Protein AF-A0A537SH10-F1 (afdb_monomer_lite)

Secondary structure (DSSP, 8-state):
-----GGGGHHHHHHSTT-----TTTSPPPPHHHHHHHHHHHHHHHHHGGGHHHHIIIIIHHHHHHHHHHHHT-S-GGG----SSHHHHHHHHHHTSPTT--------S--

Sequence (111 aa):
MTLDLRGHFSEFRAAQPGRIHLAAHSHHFWPDAACAAHRRALSDAARLADNKWETVFGDLIPRVQRGIAARLALPDPTTIAFAPNTHDFVRRLLSALPAGMRPRILTSDSE

Radius of gyration: 19.16 Å; chains: 1; bounding box: 45×37×48 Å

Foldseek 3Di:
DDDDCVVQLCVVCVVPVPDDDDPCPPDDGDGPVVVVVVVVVVVLCVVCVVPSVCCVVVPVQQVVLVVVCVVVVPPDSVPDDDDPDPVVVVVVVVVPDDPPDDDDDDDDPDD

Structure (mmCIF, N/CA/C/O backbone):
data_AF-A0A537SH10-F1
#
_entry.id   AF-A0A537SH10-F1
#
loop_
_atom_site.group_PDB
_atom_site.id
_atom_site.type_symbol
_atom_site.label_atom_id
_atom_site.label_alt_id
_atom_site.label_comp_id
_atom_site.label_asym_id
_atom_site.label_entity_id
_atom_site.label_seq_id
_atom_site.pdbx_PDB_ins_code
_atom_site.Cartn_x
_atom_site.Cartn_y
_atom_site.Cartn_z
_atom_site.occupancy
_atom_site.B_iso_or_equiv
_atom_site.auth_seq_id
_atom_site.auth_comp_id
_atom_site.auth_asym_id
_atom_site.auth_atom_id
_atom_site.pdbx_PDB_model_num
ATOM 1 N N . MET A 1 1 ? 6.604 22.494 -17.144 1.00 72.00 1 MET A N 1
ATOM 2 C CA . MET A 1 1 ? 7.269 21.196 -17.390 1.00 72.00 1 MET A CA 1
ATOM 3 C C . MET A 1 1 ? 6.198 20.125 -17.424 1.00 72.00 1 MET A C 1
ATOM 5 O O . MET A 1 1 ? 5.408 20.067 -16.491 1.00 72.00 1 MET A O 1
ATOM 9 N N . THR A 1 2 ? 6.133 19.327 -18.486 1.00 85.94 2 THR A N 1
ATOM 10 C CA . THR A 1 2 ? 5.216 18.181 -18.543 1.00 85.94 2 THR A CA 1
ATOM 11 C C . THR A 1 2 ? 5.803 17.047 -17.713 1.00 85.94 2 THR A C 1
ATOM 13 O O . THR A 1 2 ? 6.985 16.736 -17.843 1.00 85.94 2 THR A O 1
ATOM 16 N N . LEU A 1 3 ? 4.992 16.451 -16.845 1.00 89.94 3 LEU A N 1
ATOM 17 C CA . LEU A 1 3 ? 5.374 15.285 -16.060 1.00 89.94 3 LEU A CA 1
ATOM 18 C C . LEU A 1 3 ? 5.504 14.066 -16.993 1.00 89.94 3 LEU A C 1
ATOM 20 O O . LEU A 1 3 ? 4.494 13.555 -17.472 1.00 89.94 3 LEU A O 1
ATOM 24 N N . ASP A 1 4 ? 6.729 13.609 -17.265 1.00 92.25 4 ASP A N 1
ATOM 25 C CA . ASP A 1 4 ? 6.984 12.375 -18.023 1.00 92.25 4 ASP A CA 1
ATOM 26 C C . ASP A 1 4 ? 7.331 11.228 -17.070 1.00 92.25 4 ASP A C 1
ATOM 28 O O . ASP A 1 4 ? 8.430 11.170 -16.523 1.00 92.25 4 ASP A O 1
ATOM 32 N N . LEU A 1 5 ? 6.385 10.306 -16.875 1.00 91.81 5 LEU A N 1
ATOM 33 C CA . LEU A 1 5 ? 6.569 9.136 -16.011 1.00 91.81 5 LEU A CA 1
ATOM 34 C C . LEU A 1 5 ? 6.869 7.847 -16.776 1.00 91.81 5 LEU A C 1
ATOM 36 O O . LEU A 1 5 ? 7.052 6.805 -16.155 1.00 91.81 5 LEU A O 1
ATOM 40 N N . ARG A 1 6 ? 6.933 7.873 -18.114 1.00 90.88 6 ARG A N 1
ATOM 41 C CA . ARG A 1 6 ? 7.017 6.646 -18.933 1.00 90.88 6 ARG A CA 1
ATOM 42 C C . ARG A 1 6 ? 8.256 5.805 -18.628 1.00 90.88 6 ARG A C 1
ATOM 44 O O . ARG A 1 6 ? 8.224 4.589 -18.821 1.00 90.88 6 ARG A O 1
ATOM 51 N N . GLY A 1 7 ? 9.339 6.453 -18.196 1.00 93.81 7 GLY A N 1
ATOM 52 C CA . GLY A 1 7 ? 10.583 5.800 -17.789 1.00 93.81 7 GLY A CA 1
ATOM 53 C C . GLY A 1 7 ? 10.474 5.007 -16.485 1.00 93.81 7 GLY A C 1
ATOM 54 O O . GLY A 1 7 ? 11.273 4.109 -16.281 1.00 93.81 7 GLY A O 1
ATOM 55 N N . HIS A 1 8 ? 9.472 5.282 -15.642 1.00 95.94 8 HIS A N 1
ATOM 56 C CA . HIS A 1 8 ? 9.262 4.587 -14.367 1.00 95.94 8 HIS A CA 1
ATOM 57 C C . HIS A 1 8 ? 8.440 3.299 -14.484 1.00 95.94 8 HIS A C 1
ATOM 59 O O . HIS A 1 8 ? 8.168 2.674 -13.466 1.00 95.94 8 HIS A O 1
ATOM 65 N N . PHE A 1 9 ? 8.009 2.922 -15.688 1.00 95.00 9 PHE A N 1
ATOM 66 C CA . PHE A 1 9 ? 7.241 1.701 -15.965 1.00 95.00 9 PHE A CA 1
ATOM 67 C C . PHE A 1 9 ? 7.965 0.844 -17.012 1.00 95.00 9 PHE A C 1
ATOM 69 O O . PHE A 1 9 ? 7.336 0.252 -17.896 1.00 95.00 9 PHE A O 1
ATOM 76 N N . SER A 1 10 ? 9.299 0.867 -16.999 1.00 95.81 10 SER A N 1
ATOM 77 C CA . SER A 1 10 ? 10.122 0.257 -18.040 1.00 95.81 10 SER A CA 1
ATOM 78 C C . SER A 1 10 ? 9.944 -1.260 -18.110 1.00 95.81 10 SER A C 1
ATOM 80 O O . SER A 1 10 ? 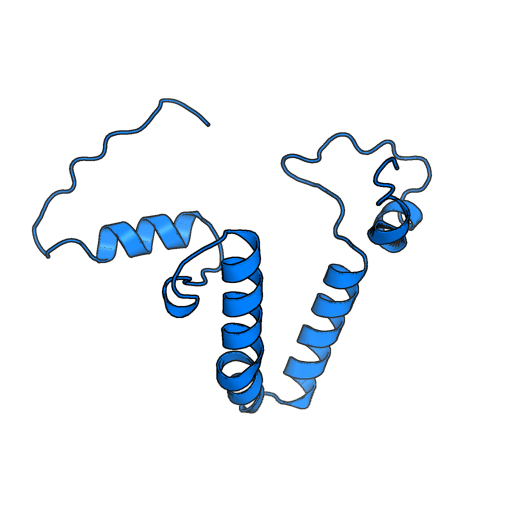9.836 -1.787 -19.215 1.00 95.81 10 SER A O 1
ATOM 82 N N . GLU A 1 11 ? 9.806 -1.950 -16.976 1.00 96.00 11 GLU A N 1
ATOM 83 C CA . GLU A 1 11 ? 9.674 -3.409 -16.927 1.00 96.00 11 GLU A CA 1
ATOM 84 C C . GLU A 1 11 ? 8.410 -3.893 -17.656 1.00 96.00 11 GLU A C 1
ATOM 86 O O . GLU A 1 11 ? 8.473 -4.733 -18.556 1.00 96.00 11 GLU A O 1
ATOM 91 N N . PHE A 1 12 ? 7.257 -3.301 -17.338 1.00 94.88 12 PHE A N 1
ATOM 92 C CA . PHE A 1 12 ? 5.984 -3.661 -17.967 1.00 94.88 12 PHE A CA 1
ATOM 93 C C . PHE A 1 12 ? 5.928 -3.250 -19.443 1.00 94.88 12 PHE A C 1
ATOM 95 O O . PHE A 1 12 ? 5.393 -3.985 -20.275 1.00 94.88 12 PHE A O 1
ATOM 102 N N . ARG A 1 13 ? 6.506 -2.094 -19.795 1.00 93.56 13 ARG A N 1
ATOM 103 C CA . ARG A 1 13 ? 6.580 -1.645 -21.193 1.00 93.56 13 ARG A CA 1
ATOM 104 C C . ARG A 1 13 ? 7.491 -2.538 -22.031 1.00 93.56 13 ARG A C 1
ATOM 106 O O . ARG A 1 13 ? 7.155 -2.826 -23.175 1.00 93.56 13 ARG A O 1
ATOM 113 N N . ALA A 1 14 ? 8.613 -2.987 -21.474 1.00 95.94 14 ALA A N 1
ATOM 114 C CA . ALA A 1 14 ? 9.539 -3.893 -22.145 1.00 95.94 14 ALA A CA 1
ATOM 115 C C . ALA A 1 14 ? 8.949 -5.297 -22.326 1.00 95.94 14 ALA A C 1
ATOM 117 O O . ALA A 1 14 ? 9.254 -5.955 -23.317 1.00 95.94 14 ALA A O 1
ATOM 118 N N . ALA A 1 15 ? 8.071 -5.739 -21.419 1.00 95.75 15 ALA A N 1
ATOM 119 C CA . ALA A 1 15 ? 7.406 -7.033 -21.537 1.00 95.75 15 ALA A CA 1
ATOM 120 C C . ALA A 1 15 ? 6.500 -7.125 -22.778 1.00 95.75 15 ALA A C 1
ATOM 122 O O . ALA A 1 15 ? 6.340 -8.211 -23.332 1.00 95.75 15 ALA A O 1
ATOM 123 N N . GLN A 1 16 ? 5.904 -6.007 -23.221 1.00 91.25 16 GLN A N 1
ATOM 124 C CA . GLN A 1 16 ? 5.054 -5.949 -24.418 1.00 91.25 16 GLN A CA 1
ATOM 125 C C . GLN A 1 16 ? 5.221 -4.614 -25.174 1.00 91.25 16 GLN A C 1
ATOM 127 O O . GLN A 1 16 ? 4.326 -3.766 -25.133 1.00 91.25 16 GLN A O 1
ATOM 132 N N . PRO A 1 17 ? 6.333 -4.415 -25.907 1.00 90.88 17 PRO A N 1
ATOM 133 C CA . PRO A 1 17 ? 6.725 -3.105 -26.441 1.00 90.88 17 PRO A CA 1
ATOM 134 C C . PRO A 1 17 ? 5.764 -2.541 -27.497 1.00 90.88 17 PRO A C 1
ATOM 136 O O . PRO A 1 17 ? 5.677 -1.326 -27.658 1.00 90.88 17 PRO A O 1
ATOM 139 N N . GLY A 1 18 ? 5.023 -3.404 -28.200 1.00 92.06 18 GLY A N 1
ATOM 140 C CA . GLY A 1 18 ? 4.006 -3.001 -29.178 1.00 92.06 18 GLY A CA 1
ATOM 141 C C . GLY A 1 18 ? 2.613 -2.756 -28.588 1.00 92.06 18 GLY A C 1
ATOM 142 O O . GLY A 1 18 ? 1.718 -2.328 -29.314 1.00 92.06 18 GLY A O 1
ATOM 143 N N . ARG A 1 19 ? 2.387 -3.042 -27.296 1.00 90.31 19 ARG A N 1
ATOM 144 C CA . ARG A 1 19 ? 1.062 -2.886 -26.684 1.00 90.31 19 ARG A CA 1
ATOM 145 C C . ARG A 1 19 ? 0.835 -1.436 -26.269 1.00 90.31 19 ARG A C 1
ATOM 147 O O . ARG A 1 19 ? 1.492 -0.922 -25.368 1.00 90.31 19 ARG A O 1
ATOM 154 N N . ILE A 1 20 ? -0.196 -0.821 -26.840 1.00 89.31 20 ILE A N 1
ATOM 155 C CA . ILE A 1 20 ? -0.785 0.402 -26.294 1.00 89.31 20 ILE A CA 1
ATOM 156 C C . ILE A 1 20 ? -1.715 -0.009 -25.148 1.00 89.31 20 ILE A C 1
ATOM 158 O O . ILE A 1 20 ? -2.713 -0.697 -25.358 1.00 89.31 20 ILE A O 1
ATOM 162 N N . HIS A 1 21 ? -1.360 0.356 -23.918 1.00 88.50 21 HIS A N 1
ATOM 163 C CA . HIS A 1 21 ? -2.099 -0.040 -22.723 1.00 88.50 21 HIS A CA 1
ATOM 164 C C . HIS A 1 21 ? -3.040 1.081 -22.257 1.00 88.50 21 HIS A C 1
ATOM 166 O O . HIS A 1 21 ? -2.588 2.101 -21.743 1.00 88.50 21 HIS A O 1
ATOM 172 N N . LEU A 1 22 ? -4.351 0.870 -22.422 1.00 89.56 22 LEU A N 1
ATOM 173 C CA . LEU A 1 22 ? -5.416 1.830 -22.095 1.00 89.56 22 LEU A CA 1
ATOM 174 C C . LEU A 1 22 ? -6.363 1.300 -20.997 1.00 89.56 22 LEU A C 1
ATOM 176 O O . LEU A 1 22 ? -7.571 1.488 -21.072 1.00 89.56 22 LEU A O 1
ATOM 180 N N . ALA A 1 23 ? -5.827 0.611 -19.982 1.00 88.69 23 ALA A N 1
ATOM 181 C CA . ALA A 1 23 ? -6.610 0.011 -18.891 1.00 88.69 23 ALA A CA 1
ATOM 182 C C . ALA A 1 23 ? -6.145 0.481 -17.500 1.00 88.69 23 ALA A C 1
ATOM 184 O O . ALA A 1 23 ? -6.031 -0.305 -16.560 1.00 88.69 23 ALA A O 1
ATOM 185 N N . ALA A 1 2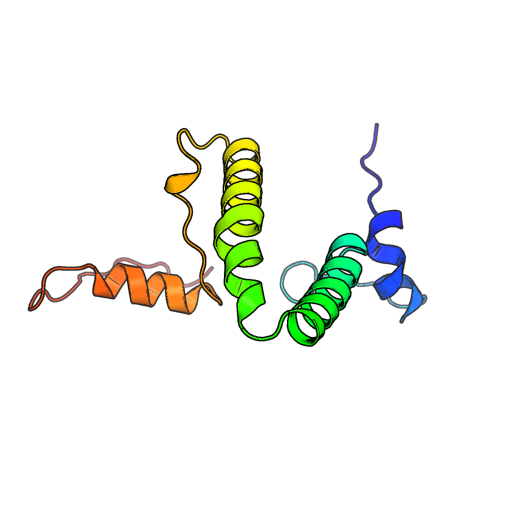4 ? -5.870 1.784 -17.365 1.00 84.62 24 ALA A N 1
ATOM 186 C CA . ALA A 1 24 ? -5.307 2.364 -16.144 1.00 84.62 24 ALA A CA 1
ATOM 187 C C . ALA A 1 24 ? -6.208 2.246 -14.898 1.00 84.62 24 ALA A C 1
ATOM 189 O O . ALA A 1 24 ? -5.704 2.321 -13.785 1.00 84.62 24 ALA A O 1
ATOM 190 N N . HIS A 1 25 ? -7.516 2.043 -15.077 1.00 86.00 25 HIS A N 1
ATOM 191 C CA . HIS A 1 25 ? -8.475 1.949 -13.974 1.00 86.00 25 HIS A CA 1
ATOM 192 C C . HIS A 1 25 ? -8.441 0.595 -13.238 1.00 86.00 25 HIS A C 1
ATOM 194 O O . HIS A 1 25 ? -8.858 0.522 -12.091 1.00 86.00 25 HIS A O 1
ATOM 200 N N . SER A 1 26 ? -7.962 -0.477 -13.878 1.00 85.06 26 SER A N 1
ATOM 201 C CA . SER A 1 26 ? -8.071 -1.850 -13.349 1.00 85.06 26 SER A CA 1
ATOM 202 C C . SER A 1 26 ? -6.775 -2.647 -13.444 1.00 85.06 26 SER A C 1
ATOM 204 O O . SER A 1 26 ? -6.411 -3.370 -12.518 1.00 85.06 26 SER A O 1
ATOM 206 N N . HIS A 1 27 ? -6.057 -2.512 -14.558 1.00 87.25 27 HIS A N 1
ATOM 207 C CA . HIS A 1 27 ? -4.910 -3.356 -14.892 1.00 87.25 27 HIS A CA 1
ATOM 208 C C . HIS A 1 27 ? -3.680 -2.535 -15.260 1.00 87.25 27 HIS A C 1
ATOM 210 O O . HIS A 1 27 ? -2.903 -2.936 -16.128 1.00 87.25 27 HIS A O 1
ATOM 216 N N . HIS A 1 28 ? -3.514 -1.382 -14.610 1.00 91.62 28 HIS A N 1
ATOM 217 C CA . HIS A 1 28 ? -2.392 -0.503 -14.887 1.00 91.62 28 HIS A CA 1
ATOM 218 C C . HIS A 1 28 ? -1.047 -1.200 -14.668 1.00 91.62 28 HIS A C 1
ATOM 220 O O . HIS A 1 28 ? -0.901 -2.103 -13.839 1.00 91.62 28 HIS A O 1
ATOM 226 N N . PHE A 1 29 ? -0.045 -0.745 -15.412 1.00 93.50 29 PHE A N 1
ATOM 227 C CA . PHE A 1 29 ? 1.323 -1.195 -15.226 1.00 93.50 29 PHE A CA 1
ATOM 228 C C . PHE A 1 29 ? 1.816 -0.854 -13.825 1.00 93.50 29 PHE A C 1
ATOM 230 O O . PHE A 1 29 ? 1.510 0.206 -13.278 1.00 93.50 29 PHE A O 1
ATOM 237 N N . TRP A 1 30 ? 2.611 -1.753 -13.260 1.00 94.62 30 TRP A N 1
ATOM 238 C CA . TRP A 1 30 ? 3.285 -1.480 -12.004 1.00 94.62 30 TRP A CA 1
ATOM 239 C C . TRP A 1 30 ? 4.535 -0.648 -12.289 1.00 94.62 30 TRP A C 1
ATOM 241 O O . TRP A 1 30 ? 5.252 -0.948 -13.249 1.00 94.62 30 TRP A O 1
ATOM 251 N N . PRO A 1 31 ? 4.816 0.396 -11.494 1.00 96.12 31 PRO A N 1
ATOM 252 C CA . PRO A 1 31 ? 6.060 1.130 -11.639 1.00 96.12 31 PRO A CA 1
ATOM 253 C C . PRO A 1 31 ? 7.241 0.245 -11.225 1.00 96.12 31 PRO A C 1
ATOM 255 O O . PRO A 1 31 ? 7.123 -0.588 -10.324 1.00 96.12 31 PRO A O 1
ATOM 258 N N . ASP A 1 32 ? 8.406 0.485 -11.816 1.00 98.00 32 ASP A N 1
ATOM 259 C CA . ASP A 1 32 ? 9.634 -0.288 -11.602 1.00 98.00 32 ASP A CA 1
ATOM 260 C C . ASP A 1 32 ? 10.014 -0.356 -10.113 1.00 98.00 32 ASP A C 1
ATOM 262 O O . ASP A 1 32 ? 10.474 -1.386 -9.617 1.00 98.00 32 ASP A O 1
ATOM 266 N N . ALA A 1 33 ? 9.740 0.717 -9.362 1.00 97.56 33 ALA A N 1
ATOM 267 C CA . ALA A 1 33 ? 9.932 0.763 -7.915 1.00 97.56 33 ALA A CA 1
ATOM 268 C C . ALA A 1 33 ? 9.078 -0.277 -7.164 1.00 97.56 33 ALA A C 1
ATOM 270 O O . ALA A 1 33 ? 9.552 -0.883 -6.203 1.00 97.56 33 ALA A O 1
ATOM 271 N N . ALA A 1 34 ? 7.839 -0.516 -7.602 1.00 96.81 34 ALA A N 1
ATOM 272 C CA . ALA A 1 34 ? 6.962 -1.514 -6.998 1.00 96.81 34 ALA A CA 1
ATOM 273 C C . ALA A 1 34 ? 7.395 -2.939 -7.376 1.00 96.81 34 ALA A C 1
ATOM 275 O O . ALA A 1 34 ? 7.432 -3.812 -6.508 1.00 96.81 34 ALA A O 1
ATOM 276 N N . CYS A 1 35 ? 7.820 -3.164 -8.623 1.00 98.00 35 CYS A N 1
ATOM 277 C CA . CYS A 1 35 ? 8.401 -4.443 -9.047 1.00 98.00 35 CYS A CA 1
ATOM 278 C C . CYS A 1 35 ? 9.643 -4.797 -8.212 1.00 98.00 35 CYS A C 1
ATOM 280 O O . CYS A 1 35 ? 9.759 -5.905 -7.680 1.00 98.00 35 CYS A O 1
ATOM 282 N N . ALA A 1 36 ? 10.556 -3.837 -8.032 1.00 98.31 36 ALA A N 1
ATOM 283 C CA . ALA A 1 36 ? 11.734 -3.998 -7.182 1.00 98.31 36 ALA A CA 1
ATOM 284 C C . ALA A 1 36 ? 11.357 -4.270 -5.715 1.00 98.31 36 ALA A C 1
ATOM 286 O O . ALA A 1 36 ? 11.933 -5.160 -5.084 1.00 98.31 36 ALA A O 1
ATOM 287 N N . ALA A 1 37 ? 10.363 -3.554 -5.181 1.00 96.94 37 ALA A N 1
ATOM 288 C CA . ALA A 1 37 ? 9.879 -3.759 -3.820 1.00 96.94 37 ALA A CA 1
ATOM 289 C C . ALA A 1 37 ? 9.271 -5.156 -3.615 1.00 96.94 37 ALA A C 1
ATOM 291 O O . ALA A 1 37 ? 9.549 -5.777 -2.592 1.00 96.94 37 ALA A O 1
ATOM 292 N N . HIS A 1 38 ? 8.517 -5.688 -4.583 1.00 97.25 38 HIS A N 1
ATOM 293 C CA . HIS A 1 38 ? 7.973 -7.050 -4.516 1.00 97.25 38 HIS A CA 1
ATOM 294 C C . HIS A 1 38 ? 9.065 -8.115 -4.439 1.00 97.25 38 HIS A C 1
ATOM 296 O O . HIS A 1 38 ? 9.011 -8.995 -3.578 1.00 97.25 38 HIS A O 1
ATOM 302 N N . ARG A 1 39 ? 10.089 -8.009 -5.295 1.00 98.19 39 ARG A N 1
ATOM 303 C CA . ARG A 1 39 ? 11.252 -8.910 -5.246 1.00 98.19 39 ARG A CA 1
ATOM 304 C C . ARG A 1 39 ? 11.967 -8.811 -3.900 1.00 98.19 39 ARG A C 1
ATOM 306 O O . ARG A 1 39 ? 12.269 -9.832 -3.292 1.00 98.19 39 ARG A O 1
ATOM 313 N N . ARG A 1 40 ? 12.185 -7.588 -3.403 1.00 97.44 40 ARG A N 1
ATOM 314 C CA . ARG A 1 40 ? 12.817 -7.348 -2.098 1.00 97.44 40 ARG A CA 1
ATOM 315 C C . ARG A 1 40 ? 11.994 -7.925 -0.948 1.00 97.44 40 ARG A C 1
ATOM 317 O O . ARG A 1 40 ? 12.578 -8.515 -0.050 1.00 97.44 40 ARG A O 1
ATOM 324 N N . ALA A 1 41 ? 10.670 -7.793 -0.982 1.00 96.44 41 ALA A N 1
ATOM 325 C CA . ALA A 1 41 ? 9.785 -8.340 0.041 1.00 96.44 41 ALA A CA 1
ATOM 326 C C . ALA A 1 41 ? 9.890 -9.869 0.122 1.00 96.44 41 ALA A C 1
ATOM 328 O O . ALA A 1 41 ? 9.976 -10.414 1.221 1.00 96.44 41 ALA A O 1
ATOM 329 N N . LEU A 1 42 ? 9.953 -10.554 -1.026 1.00 97.88 42 LEU A N 1
ATOM 330 C CA . LEU A 1 42 ? 10.176 -11.999 -1.068 1.00 97.88 42 LEU A CA 1
ATOM 331 C C . LEU A 1 42 ? 11.551 -12.376 -0.499 1.00 97.88 42 LEU A C 1
ATOM 333 O O . LEU A 1 42 ? 11.637 -13.255 0.357 1.00 97.88 42 LEU A O 1
ATOM 337 N N . SER A 1 43 ? 12.613 -11.687 -0.926 1.00 98.06 43 SER A N 1
ATOM 338 C CA . SER A 1 43 ? 13.969 -11.929 -0.419 1.00 98.06 43 SER A CA 1
ATOM 339 C C . SER A 1 43 ? 14.085 -11.683 1.088 1.00 98.06 43 SER A C 1
ATOM 341 O O . SER A 1 43 ? 14.696 -12.481 1.795 1.00 98.06 43 SER A O 1
ATOM 343 N N . ASP A 1 44 ? 13.482 -10.607 1.602 1.00 96.94 44 ASP A N 1
ATOM 344 C CA . ASP A 1 44 ? 13.456 -10.305 3.035 1.00 96.94 44 ASP A CA 1
ATOM 345 C C . ASP A 1 44 ? 12.662 -11.362 3.808 1.00 96.94 44 ASP A C 1
ATOM 347 O O . ASP A 1 44 ? 13.115 -11.807 4.861 1.00 96.94 44 ASP A O 1
ATOM 351 N N . ALA A 1 45 ? 11.526 -11.822 3.276 1.00 97.31 45 ALA A N 1
ATOM 352 C CA . ALA A 1 45 ? 10.743 -12.879 3.905 1.00 97.31 45 ALA A CA 1
ATOM 353 C C . ALA A 1 45 ? 11.512 -14.206 3.984 1.00 97.31 45 ALA A C 1
ATOM 355 O O . ALA A 1 45 ? 11.466 -14.864 5.022 1.00 97.31 45 ALA A O 1
ATOM 356 N N . ALA A 1 46 ? 12.242 -14.572 2.928 1.00 98.06 46 ALA A N 1
ATOM 357 C CA . ALA A 1 46 ? 13.081 -15.769 2.912 1.00 98.06 46 ALA A CA 1
ATOM 358 C C . ALA A 1 46 ? 14.272 -15.657 3.877 1.00 98.06 46 ALA A C 1
ATOM 360 O O . ALA A 1 46 ? 14.591 -16.611 4.580 1.00 98.06 46 ALA A O 1
ATOM 361 N N . ARG A 1 47 ? 14.916 -14.484 3.938 1.00 98.12 47 ARG A N 1
ATOM 362 C CA . ARG A 1 47 ? 16.095 -14.238 4.782 1.00 98.12 47 ARG A CA 1
ATOM 363 C C . ARG A 1 47 ? 15.761 -14.143 6.270 1.00 98.12 47 ARG A C 1
ATOM 365 O O . ARG A 1 47 ? 16.544 -14.600 7.094 1.00 98.12 47 ARG A O 1
ATOM 372 N N . LEU A 1 48 ? 14.659 -13.480 6.613 1.00 97.69 48 LEU A N 1
ATOM 373 C CA . LEU A 1 48 ? 14.306 -13.160 7.999 1.00 97.69 48 LEU A CA 1
ATOM 374 C C . LEU A 1 48 ? 13.310 -14.146 8.615 1.00 97.69 48 LEU A C 1
ATOM 376 O O . LEU A 1 48 ? 13.181 -14.161 9.835 1.00 97.69 48 LEU A O 1
ATOM 380 N N . ALA A 1 49 ? 12.604 -14.938 7.801 1.00 97.44 49 ALA A N 1
ATOM 381 C CA . ALA A 1 49 ? 11.546 -15.842 8.247 1.00 97.44 49 ALA A CA 1
ATOM 382 C C . ALA A 1 49 ? 10.563 -15.133 9.200 1.00 97.44 49 ALA A C 1
ATOM 384 O O . ALA A 1 49 ? 9.858 -14.220 8.765 1.00 97.44 49 ALA A O 1
ATOM 385 N N . ASP A 1 50 ? 10.505 -15.518 10.474 1.00 96.88 50 ASP A N 1
ATOM 386 C CA . ASP A 1 50 ? 9.597 -14.927 11.465 1.00 96.88 50 ASP A CA 1
ATOM 387 C C . ASP A 1 50 ? 10.064 -13.556 11.971 1.00 96.88 50 ASP A C 1
ATOM 389 O O . ASP A 1 50 ? 9.236 -12.686 12.242 1.00 96.88 50 ASP A O 1
ATOM 393 N N . ASN A 1 51 ? 11.371 -13.287 11.957 1.00 97.56 51 ASN A N 1
ATOM 394 C CA . ASN A 1 51 ? 11.939 -12.008 12.398 1.00 97.56 51 ASN A CA 1
ATOM 395 C C . ASN A 1 51 ? 11.602 -10.849 11.442 1.00 97.56 51 ASN A C 1
ATOM 397 O O . ASN A 1 51 ? 11.829 -9.684 11.759 1.00 97.56 51 ASN A O 1
ATOM 401 N N . LYS A 1 52 ? 11.018 -11.132 10.265 1.00 97.56 52 LYS A N 1
ATOM 402 C CA . LYS A 1 52 ? 10.594 -10.095 9.306 1.00 97.56 52 LYS A CA 1
ATOM 403 C C . LYS A 1 52 ? 9.590 -9.115 9.909 1.00 97.56 52 LYS A C 1
ATOM 405 O O . LYS A 1 52 ? 9.520 -7.967 9.473 1.00 97.56 52 LYS A O 1
ATOM 410 N N . TRP A 1 53 ? 8.803 -9.564 10.887 1.00 97.06 53 TRP A N 1
ATOM 411 C CA . TRP A 1 53 ? 7.741 -8.764 11.482 1.00 97.06 53 TRP A CA 1
ATOM 412 C C . TRP A 1 53 ? 8.274 -7.576 12.280 1.00 97.06 53 TRP A C 1
ATOM 414 O O . TRP A 1 53 ? 7.641 -6.524 12.255 1.00 97.06 53 TRP A O 1
ATOM 424 N N . GLU A 1 54 ? 9.460 -7.688 12.880 1.00 96.75 54 GLU A N 1
ATOM 425 C CA . GLU A 1 54 ? 10.128 -6.556 13.531 1.00 96.75 54 GLU A CA 1
ATOM 426 C C . GLU A 1 54 ? 10.386 -5.429 12.526 1.00 96.75 54 GLU A C 1
ATOM 428 O O . GLU A 1 54 ? 10.012 -4.284 12.760 1.00 96.75 54 GLU A O 1
ATOM 433 N N . THR A 1 55 ? 10.913 -5.762 11.343 1.00 95.38 55 THR A N 1
ATOM 434 C CA . THR A 1 55 ? 11.118 -4.787 10.262 1.00 95.38 55 THR A CA 1
ATOM 435 C C . THR A 1 55 ? 9.793 -4.256 9.706 1.00 95.38 55 THR A C 1
ATOM 437 O O . THR A 1 55 ? 9.662 -3.063 9.427 1.00 95.38 55 THR A O 1
ATOM 440 N N . VAL A 1 56 ? 8.788 -5.120 9.521 1.00 96.06 56 VAL A N 1
ATOM 441 C CA . VAL A 1 56 ? 7.491 -4.712 8.957 1.00 96.06 56 VAL A CA 1
ATOM 442 C C . VAL A 1 56 ? 6.766 -3.730 9.877 1.00 96.06 56 VAL A C 1
ATOM 444 O O . VAL A 1 56 ? 6.374 -2.656 9.419 1.00 96.06 56 VAL A O 1
ATOM 447 N N . PHE A 1 57 ? 6.594 -4.078 11.152 1.00 96.44 57 PHE A N 1
ATOM 448 C CA . PHE A 1 57 ? 5.825 -3.273 12.100 1.00 96.44 57 PHE A CA 1
ATOM 449 C C . PHE A 1 57 ? 6.644 -2.144 12.732 1.00 96.44 57 PHE A C 1
ATOM 451 O O . PHE A 1 57 ? 6.087 -1.079 12.985 1.00 96.44 57 PHE A O 1
ATOM 458 N N . GLY A 1 58 ? 7.946 -2.344 12.952 1.00 96.38 58 GLY A N 1
ATOM 459 C CA . GLY A 1 58 ? 8.827 -1.339 13.551 1.00 96.38 58 GLY A CA 1
ATOM 460 C C . GLY A 1 58 ? 9.242 -0.235 12.579 1.00 96.38 58 GLY A C 1
ATOM 461 O O . GLY A 1 58 ? 9.226 0.939 12.943 1.00 96.38 58 GLY A O 1
ATOM 462 N N . ASP A 1 59 ? 9.536 -0.588 11.322 1.00 96.00 59 ASP A N 1
ATOM 463 C CA . ASP A 1 59 ? 10.137 0.356 10.372 1.00 96.00 59 ASP A CA 1
ATOM 464 C C . ASP A 1 59 ? 9.236 0.663 9.174 1.00 96.00 59 ASP A C 1
ATOM 466 O O . ASP A 1 59 ? 8.979 1.830 8.851 1.00 96.00 59 ASP A O 1
ATOM 470 N N . LEU A 1 60 ? 8.776 -0.378 8.471 1.00 96.62 60 LEU A N 1
ATOM 471 C CA . LEU A 1 60 ? 8.118 -0.214 7.174 1.00 96.62 60 LEU A CA 1
ATOM 472 C C . LEU A 1 60 ? 6.748 0.445 7.309 1.00 96.62 60 LEU A C 1
ATOM 474 O O . LEU A 1 60 ? 6.500 1.446 6.635 1.00 96.62 60 LEU A O 1
ATOM 478 N N . ILE A 1 61 ? 5.882 -0.075 8.179 1.00 97.62 61 ILE A N 1
ATOM 479 C CA . ILE A 1 61 ? 4.531 0.459 8.385 1.00 97.62 61 ILE A CA 1
ATOM 480 C C . ILE A 1 61 ? 4.576 1.932 8.820 1.00 97.62 61 ILE A C 1
ATOM 482 O O . ILE A 1 61 ? 4.004 2.754 8.097 1.00 97.62 61 ILE A O 1
ATOM 486 N N . PRO A 1 62 ? 5.316 2.329 9.877 1.00 98.12 62 PRO A N 1
ATOM 487 C CA . PRO A 1 62 ? 5.370 3.731 10.290 1.00 98.12 62 PRO A CA 1
ATOM 488 C C . PRO A 1 62 ? 5.904 4.658 9.194 1.00 98.12 62 PRO A C 1
ATOM 490 O O . PRO A 1 62 ? 5.422 5.781 9.025 1.00 98.12 62 PRO A O 1
ATOM 493 N N . ARG A 1 63 ? 6.893 4.205 8.410 1.00 98.19 63 ARG A N 1
ATOM 494 C CA . ARG A 1 63 ? 7.438 4.994 7.297 1.00 98.19 63 ARG A CA 1
ATOM 495 C C . ARG A 1 63 ? 6.415 5.190 6.180 1.00 98.19 63 ARG A C 1
ATOM 497 O O . ARG A 1 63 ? 6.302 6.300 5.661 1.00 98.19 63 ARG A O 1
ATOM 504 N N . VAL A 1 64 ? 5.674 4.143 5.818 1.00 97.75 64 VAL A N 1
ATOM 505 C CA . VAL A 1 64 ? 4.627 4.223 4.789 1.00 97.75 64 VAL A CA 1
ATOM 506 C C . VAL A 1 64 ? 3.472 5.103 5.263 1.00 97.75 64 VAL A C 1
ATOM 508 O O . VAL A 1 64 ? 3.045 5.973 4.507 1.00 97.75 64 VAL A O 1
ATOM 511 N N . GLN A 1 65 ? 3.025 4.960 6.515 1.00 98.56 65 GLN A N 1
ATOM 512 C CA . GLN A 1 65 ? 1.997 5.828 7.103 1.00 98.56 65 GLN A CA 1
ATOM 513 C C . GLN A 1 65 ? 2.389 7.306 7.011 1.00 98.56 65 GLN A C 1
ATOM 515 O O . GLN A 1 65 ? 1.609 8.108 6.507 1.00 98.56 65 GLN A O 1
ATOM 520 N N . ARG A 1 66 ? 3.620 7.670 7.404 1.00 98.56 66 ARG A N 1
ATOM 521 C CA . ARG A 1 66 ? 4.125 9.051 7.271 1.00 98.56 66 ARG A CA 1
ATOM 522 C C . ARG A 1 66 ? 4.111 9.546 5.826 1.00 98.56 66 ARG A C 1
ATOM 524 O O . ARG A 1 66 ? 3.692 10.672 5.576 1.00 98.56 66 ARG A O 1
ATOM 531 N N . GLY A 1 67 ? 4.546 8.713 4.880 1.00 98.31 67 GLY A N 1
ATOM 532 C CA . GLY A 1 67 ? 4.553 9.066 3.458 1.00 98.31 67 GLY A CA 1
ATOM 533 C C . GLY A 1 67 ? 3.149 9.316 2.901 1.00 98.31 67 GLY A C 1
ATOM 534 O O . GLY A 1 67 ? 2.927 10.319 2.222 1.00 98.31 67 GLY A O 1
ATOM 535 N N . ILE A 1 68 ? 2.193 8.440 3.221 1.00 98.19 68 ILE A N 1
ATOM 536 C CA . ILE A 1 68 ? 0.790 8.584 2.809 1.00 98.19 68 ILE A CA 1
ATOM 537 C C . ILE A 1 68 ? 0.163 9.814 3.474 1.00 98.19 68 ILE A C 1
ATOM 539 O O . ILE A 1 68 ? -0.439 10.631 2.781 1.00 98.19 68 ILE A O 1
ATOM 543 N N . ALA A 1 69 ? 0.347 9.988 4.785 1.00 98.50 69 ALA A N 1
ATOM 544 C CA . ALA A 1 69 ? -0.191 11.124 5.526 1.00 98.50 69 ALA A CA 1
ATOM 545 C C . ALA A 1 69 ? 0.309 12.458 4.967 1.00 98.50 69 ALA A C 1
ATOM 547 O O . ALA A 1 69 ? -0.496 13.351 4.729 1.00 98.50 69 ALA A O 1
ATOM 548 N N . ALA A 1 70 ? 1.605 12.570 4.663 1.00 98.44 70 ALA A N 1
ATOM 549 C CA . ALA A 1 70 ? 2.164 13.764 4.035 1.00 98.44 70 ALA A CA 1
ATOM 550 C C . ALA A 1 70 ? 1.564 14.024 2.641 1.00 98.44 70 ALA A C 1
ATOM 552 O O . ALA A 1 70 ? 1.264 15.165 2.299 1.00 98.44 70 ALA A O 1
ATOM 553 N N . ARG A 1 71 ? 1.354 12.971 1.837 1.00 98.06 71 ARG A N 1
ATOM 554 C CA . ARG A 1 71 ? 0.768 13.079 0.489 1.00 98.06 71 ARG A CA 1
ATOM 555 C C . ARG A 1 71 ? -0.699 13.517 0.518 1.00 98.06 71 ARG A C 1
ATOM 557 O O . ARG A 1 71 ? -1.128 14.227 -0.386 1.00 98.06 71 ARG A O 1
ATOM 564 N N . LEU A 1 72 ? -1.442 13.068 1.527 1.00 97.81 72 LEU A N 1
ATOM 565 C CA . LEU A 1 72 ? -2.867 13.344 1.723 1.00 97.81 72 LEU A CA 1
ATOM 566 C C . LEU A 1 72 ? -3.133 14.520 2.680 1.00 97.81 72 LEU A C 1
ATOM 568 O O . LEU A 1 72 ? -4.290 14.821 2.949 1.00 97.81 72 LEU A O 1
ATOM 572 N N . ALA A 1 73 ? -2.081 15.168 3.194 1.00 98.06 73 ALA A N 1
ATOM 573 C CA . ALA A 1 73 ? -2.151 16.217 4.213 1.00 98.06 73 ALA A CA 1
ATOM 574 C C . ALA A 1 73 ? -2.969 15.822 5.464 1.00 98.06 73 AL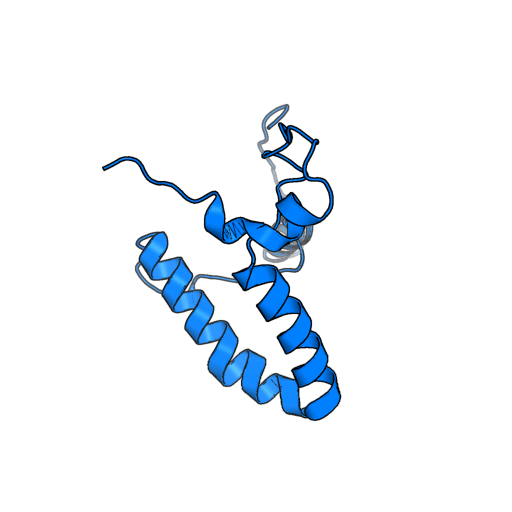A A C 1
ATOM 576 O O . ALA A 1 73 ? -3.714 16.630 6.017 1.00 98.06 73 ALA A O 1
ATOM 577 N N . LEU A 1 74 ? -2.831 14.572 5.918 1.00 98.25 74 LEU A N 1
ATOM 578 C CA . LEU A 1 74 ? -3.482 14.102 7.142 1.00 98.25 74 LEU A CA 1
ATOM 579 C C . LEU A 1 74 ? -2.750 14.639 8.382 1.00 98.25 74 LEU A C 1
ATOM 581 O O . LEU A 1 74 ? -1.517 14.670 8.390 1.00 98.25 74 LEU A O 1
ATOM 585 N N . PRO A 1 75 ? -3.481 15.011 9.449 1.00 97.25 75 PRO A N 1
ATOM 586 C CA . PRO A 1 75 ? -2.883 15.584 10.655 1.00 97.25 75 PRO A CA 1
ATOM 587 C C . PRO A 1 75 ? -2.070 14.569 11.469 1.00 97.25 75 PRO A C 1
ATOM 589 O O . PRO A 1 75 ? -1.182 14.965 12.219 1.00 97.25 75 PRO A O 1
ATOM 592 N N . ASP A 1 76 ? -2.361 13.273 11.328 1.00 98.06 76 ASP A N 1
ATOM 593 C CA . ASP A 1 76 ? -1.706 12.211 12.087 1.00 98.06 76 ASP A CA 1
ATOM 594 C C . ASP A 1 76 ? -1.555 10.931 11.237 1.00 98.06 76 ASP A C 1
ATOM 596 O O . ASP A 1 76 ? -2.564 10.357 10.808 1.00 98.06 76 ASP A O 1
ATOM 600 N N . PRO A 1 77 ? -0.323 10.440 10.992 1.00 97.88 77 PRO A N 1
ATOM 601 C CA . PRO A 1 77 ? -0.090 9.202 10.250 1.00 97.88 77 PRO A CA 1
ATOM 602 C C . PRO A 1 77 ? -0.637 7.943 10.933 1.00 97.88 77 PRO A C 1
ATOM 604 O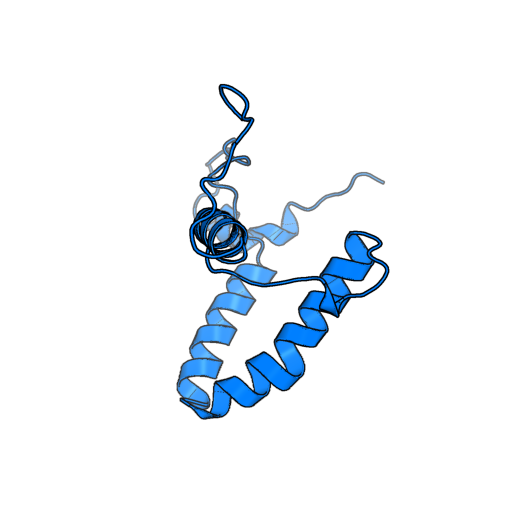 O . PRO A 1 77 ? -0.891 6.953 10.246 1.00 97.88 77 PRO A O 1
ATOM 607 N N . THR A 1 78 ? -0.850 7.955 12.251 1.00 96.62 78 THR A N 1
ATOM 608 C CA . THR A 1 78 ? -1.383 6.795 12.982 1.00 96.62 78 THR A CA 1
ATOM 609 C C . THR A 1 78 ? -2.856 6.514 12.665 1.00 96.62 78 THR A C 1
ATOM 611 O O . THR A 1 78 ? -3.341 5.415 12.922 1.00 96.62 78 THR A O 1
ATOM 614 N N . THR A 1 79 ? -3.548 7.456 12.013 1.00 95.62 79 THR A N 1
ATOM 615 C CA . THR A 1 79 ? -4.934 7.289 11.538 1.00 95.62 79 THR A CA 1
ATOM 616 C C . THR A 1 79 ? -5.061 6.379 10.310 1.00 95.62 79 THR A C 1
ATOM 618 O O . THR A 1 79 ? -6.170 6.021 9.916 1.00 95.62 79 THR A O 1
ATOM 621 N N . ILE A 1 80 ? -3.944 5.978 9.692 1.00 96.19 80 ILE A N 1
ATOM 622 C CA . ILE A 1 80 ? -3.934 5.118 8.504 1.00 96.19 80 ILE A CA 1
ATOM 623 C C . ILE A 1 80 ? -3.859 3.648 8.921 1.00 96.19 80 ILE A C 1
ATOM 625 O O . ILE A 1 80 ? -2.869 3.211 9.510 1.00 96.19 80 ILE A O 1
ATOM 629 N N . ALA A 1 81 ? -4.860 2.864 8.524 1.00 93.88 81 ALA A N 1
ATOM 630 C CA . ALA A 1 81 ? -4.864 1.410 8.661 1.00 93.88 81 ALA A CA 1
ATOM 631 C C . ALA A 1 81 ? -4.532 0.716 7.328 1.00 93.88 81 ALA A C 1
ATOM 633 O O . ALA A 1 81 ? -4.853 1.224 6.254 1.00 93.88 81 ALA A O 1
ATOM 634 N N . PHE A 1 82 ? -3.935 -0.477 7.398 1.00 94.50 82 PHE A N 1
ATOM 635 C CA . PHE A 1 82 ? -3.673 -1.330 6.233 1.00 94.50 82 PHE A CA 1
ATOM 636 C C . PHE A 1 82 ? -4.582 -2.558 6.242 1.00 94.50 82 PHE A C 1
ATOM 638 O O . PHE A 1 82 ? -4.811 -3.170 7.287 1.00 94.50 82 PHE A O 1
ATOM 645 N N . ALA A 1 83 ? -5.050 -2.944 5.059 1.00 94.44 83 ALA A N 1
ATOM 646 C CA . ALA A 1 83 ? -5.782 -4.177 4.818 1.00 94.44 83 ALA A CA 1
ATOM 647 C C . ALA A 1 83 ? -5.425 -4.727 3.425 1.00 94.44 83 ALA A C 1
ATOM 649 O O . ALA A 1 83 ? -4.962 -3.963 2.574 1.00 94.44 83 ALA A O 1
ATOM 650 N N . PRO A 1 84 ? -5.632 -6.031 3.162 1.00 93.38 84 PRO A N 1
ATOM 651 C CA . PRO A 1 84 ? -5.271 -6.636 1.878 1.00 93.38 84 PRO A CA 1
ATOM 652 C C . PRO A 1 84 ? -6.068 -6.104 0.679 1.00 93.38 84 PRO A C 1
ATOM 654 O O . PRO A 1 84 ? -5.621 -6.240 -0.455 1.00 93.38 84 PRO A O 1
ATOM 657 N N . ASN A 1 85 ? -7.266 -5.556 0.909 1.00 93.94 85 ASN A N 1
ATOM 658 C CA . ASN A 1 85 ? -8.150 -5.013 -0.122 1.00 93.94 85 ASN A CA 1
ATOM 659 C C . ASN A 1 85 ? -9.245 -4.119 0.497 1.00 93.94 85 ASN A C 1
ATOM 661 O O . ASN A 1 85 ? -9.424 -4.075 1.715 1.00 93.94 85 ASN A O 1
ATOM 665 N N . THR A 1 86 ? -10.000 -3.425 -0.359 1.00 92.56 86 THR A N 1
ATOM 666 C CA . THR A 1 86 ? -11.101 -2.527 0.032 1.00 92.56 86 THR A CA 1
ATOM 667 C C . THR A 1 86 ? -12.264 -3.250 0.708 1.00 92.56 86 THR A C 1
ATOM 669 O O . THR A 1 86 ? -12.864 -2.713 1.638 1.00 92.56 86 THR A O 1
ATOM 672 N N . HIS A 1 87 ? -12.550 -4.489 0.306 1.00 93.88 87 HIS A N 1
ATOM 673 C CA . HIS A 1 87 ? -13.603 -5.296 0.919 1.00 93.88 87 HIS A CA 1
ATOM 674 C C . HIS A 1 87 ? -13.323 -5.575 2.407 1.00 93.88 87 HIS A C 1
ATOM 676 O O . HIS A 1 87 ? -14.229 -5.468 3.235 1.00 93.88 87 HIS A O 1
ATOM 682 N N . ASP A 1 88 ? -12.070 -5.864 2.773 1.00 95.75 88 ASP A N 1
ATOM 683 C CA . ASP A 1 88 ? -11.683 -6.064 4.173 1.00 95.75 88 ASP A CA 1
ATOM 684 C C . ASP A 1 88 ? -11.847 -4.780 5.005 1.00 95.75 88 ASP A C 1
ATOM 686 O O . ASP A 1 88 ? -12.305 -4.844 6.145 1.00 9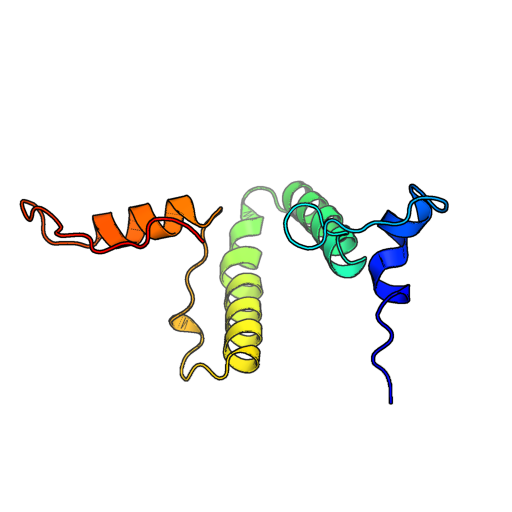5.75 88 ASP A O 1
ATOM 690 N N . PHE A 1 89 ? -11.587 -3.597 4.432 1.00 94.50 89 PHE A N 1
ATOM 691 C CA . PHE A 1 89 ? -11.862 -2.329 5.119 1.00 94.50 89 PHE A CA 1
ATOM 692 C C . PHE A 1 89 ? -13.351 -2.138 5.426 1.00 94.50 89 PHE A C 1
ATOM 694 O O . PHE A 1 89 ? -13.694 -1.798 6.559 1.00 94.50 89 PHE A O 1
ATOM 701 N N . VAL A 1 90 ? -14.242 -2.409 4.465 1.00 92.81 90 VAL A N 1
ATOM 702 C CA . VAL A 1 90 ? -15.697 -2.318 4.690 1.00 92.81 90 VAL A CA 1
ATOM 703 C C . VAL A 1 90 ? -16.132 -3.280 5.795 1.00 92.81 90 VAL A C 1
ATOM 705 O O . VAL A 1 90 ? -16.861 -2.889 6.708 1.00 92.81 90 VAL A O 1
ATOM 708 N N . ARG A 1 91 ? -15.643 -4.527 5.767 1.00 92.25 91 ARG A N 1
ATOM 709 C CA . ARG A 1 91 ? -15.948 -5.514 6.814 1.00 92.25 91 ARG A CA 1
ATOM 710 C C . ARG A 1 91 ? -15.471 -5.058 8.192 1.00 92.25 91 ARG A C 1
ATOM 712 O O . ARG A 1 91 ? -16.229 -5.173 9.152 1.00 92.25 91 ARG A O 1
ATOM 719 N N . ARG A 1 92 ? -14.256 -4.512 8.296 1.00 92.50 92 ARG A N 1
ATOM 720 C CA . ARG A 1 92 ? -13.708 -3.995 9.560 1.00 92.50 92 ARG A CA 1
ATOM 721 C C . ARG A 1 92 ? -14.520 -2.820 10.098 1.00 92.50 92 ARG A C 1
ATOM 723 O O . ARG A 1 92 ? -14.845 -2.820 11.283 1.00 92.50 92 ARG A O 1
ATOM 730 N N . LEU A 1 93 ? -14.908 -1.876 9.238 1.00 91.75 93 LEU A N 1
ATOM 731 C CA . LEU A 1 93 ? -15.768 -0.751 9.619 1.00 91.75 93 LEU A CA 1
ATOM 732 C C . LEU A 1 93 ? -17.108 -1.233 10.182 1.00 91.75 93 LEU A C 1
ATOM 734 O O . LEU A 1 93 ? -17.518 -0.794 11.252 1.00 91.75 93 LEU A O 1
ATOM 738 N N . LEU A 1 94 ? -17.762 -2.182 9.506 1.00 91.88 94 LEU A N 1
ATOM 739 C CA . LEU A 1 94 ? -19.022 -2.752 9.989 1.00 91.88 94 LEU A CA 1
ATOM 740 C C . LEU A 1 94 ? -18.846 -3.535 11.299 1.00 91.88 94 LEU A C 1
ATOM 742 O O . LEU A 1 94 ? -19.724 -3.484 12.155 1.00 91.88 94 LEU A O 1
ATOM 746 N N . SER A 1 95 ? -17.714 -4.223 11.484 1.00 91.75 95 SER A N 1
ATOM 747 C CA . SER A 1 95 ? -17.422 -4.977 12.714 1.00 91.75 95 SER A CA 1
ATOM 748 C C . SER A 1 95 ? -17.165 -4.097 13.941 1.00 91.75 95 SER A C 1
ATOM 750 O O . SER A 1 95 ? -17.266 -4.583 15.063 1.00 91.75 95 SER A O 1
ATOM 752 N N . ALA A 1 96 ? -16.849 -2.814 13.738 1.00 93.00 96 ALA A N 1
ATOM 753 C CA . ALA A 1 96 ? -16.636 -1.852 14.817 1.00 93.00 96 ALA A CA 1
ATOM 754 C C . ALA A 1 96 ? -17.948 -1.265 15.373 1.00 93.00 96 ALA A C 1
ATOM 756 O O . ALA A 1 96 ? -17.923 -0.527 16.358 1.00 93.00 96 ALA A O 1
ATOM 757 N N . LEU A 1 97 ? -19.094 -1.562 14.751 1.00 93.44 97 LEU A N 1
ATOM 758 C CA . LEU A 1 97 ? -20.398 -1.116 15.237 1.00 93.44 97 LEU A CA 1
ATOM 759 C C . LEU A 1 97 ? -20.812 -1.898 16.498 1.00 93.44 97 LEU A C 1
ATOM 761 O O . LEU A 1 97 ? -20.427 -3.059 16.652 1.00 93.44 97 LEU A O 1
ATOM 765 N N . PRO A 1 98 ? -21.624 -1.305 17.397 1.00 94.25 98 PRO A N 1
ATOM 766 C CA . PRO A 1 98 ? -22.070 -1.982 18.609 1.00 94.25 98 PRO A CA 1
ATOM 767 C C . PRO A 1 98 ? -22.745 -3.328 18.323 1.00 94.25 98 PRO A C 1
ATOM 769 O O . PRO A 1 98 ? -23.595 -3.443 17.434 1.00 94.25 98 PRO A O 1
ATOM 772 N N . ALA A 1 99 ? -22.403 -4.342 19.119 1.00 91.62 99 ALA A N 1
ATOM 773 C CA . ALA A 1 99 ? -23.020 -5.658 19.018 1.00 91.62 99 ALA A CA 1
ATOM 774 C C . ALA A 1 99 ? -24.550 -5.562 19.175 1.00 91.62 99 ALA A C 1
ATOM 776 O O . ALA A 1 99 ? -25.060 -4.849 20.036 1.00 91.62 99 ALA A O 1
ATOM 777 N N . GLY A 1 100 ? -25.290 -6.276 18.323 1.00 89.88 100 GLY A N 1
ATOM 778 C CA . GLY A 1 100 ? -26.758 -6.252 18.306 1.00 89.88 100 GLY A CA 1
ATOM 779 C C . GLY A 1 100 ? -27.378 -5.073 17.546 1.00 89.88 100 GLY A C 1
ATOM 780 O O . GLY A 1 100 ? -28.581 -5.096 17.278 1.00 89.88 100 GLY A O 1
ATOM 781 N N . MET A 1 101 ? -26.589 -4.079 17.124 1.00 91.62 101 MET A N 1
ATOM 782 C CA . MET A 1 101 ? -27.071 -3.016 16.245 1.00 91.62 101 MET A CA 1
ATOM 783 C C . MET A 1 101 ? -27.210 -3.534 14.809 1.00 91.62 101 MET A C 1
ATOM 785 O O . MET A 1 101 ? -26.281 -4.111 14.248 1.00 91.62 101 MET A O 1
ATOM 789 N N . ARG A 1 102 ? -28.359 -3.283 14.173 1.00 91.81 102 ARG A N 1
ATOM 790 C CA . ARG A 1 102 ? -28.519 -3.496 12.728 1.00 91.81 102 ARG A CA 1
ATOM 791 C C . ARG A 1 102 ? -28.068 -2.235 11.978 1.00 91.81 102 ARG A C 1
ATOM 793 O O . ARG A 1 102 ? -28.717 -1.201 12.145 1.00 91.81 102 ARG A O 1
ATOM 800 N N . PRO A 1 103 ? -26.989 -2.277 11.173 1.00 91.88 103 PRO A N 1
ATOM 801 C CA . PRO A 1 103 ? -26.539 -1.107 10.428 1.00 91.88 103 PRO A CA 1
ATOM 802 C C . PRO A 1 103 ? -27.582 -0.671 9.397 1.00 91.88 103 PRO A C 1
ATOM 804 O O . PRO A 1 103 ? -28.187 -1.497 8.715 1.00 91.88 103 PRO A O 1
ATOM 807 N N . ARG A 1 104 ? -27.762 0.645 9.258 1.00 93.81 104 ARG A N 1
ATOM 808 C CA . ARG A 1 104 ? -28.506 1.261 8.154 1.00 93.81 104 ARG A CA 1
ATOM 809 C C . ARG A 1 104 ? -27.487 1.848 7.187 1.00 93.81 104 ARG A C 1
ATOM 811 O O . ARG A 1 104 ? -26.761 2.762 7.562 1.00 93.81 104 ARG A O 1
ATOM 818 N N . ILE A 1 105 ? -27.414 1.298 5.980 1.00 91.56 105 ILE A N 1
ATOM 819 C CA . ILE A 1 105 ? -26.396 1.651 4.986 1.00 91.56 105 ILE A CA 1
ATOM 820 C C . ILE A 1 105 ? -27.072 2.430 3.859 1.00 91.56 105 ILE A C 1
ATOM 822 O O . ILE A 1 105 ? -28.025 1.940 3.258 1.00 91.56 105 ILE A O 1
ATOM 826 N N . LEU A 1 106 ? -26.577 3.637 3.593 1.00 93.88 106 LEU A N 1
ATOM 827 C CA . LEU A 1 106 ? -26.894 4.403 2.390 1.00 93.88 106 LEU A CA 1
ATOM 828 C C . LEU A 1 106 ? -25.751 4.204 1.392 1.00 93.88 106 LEU A C 1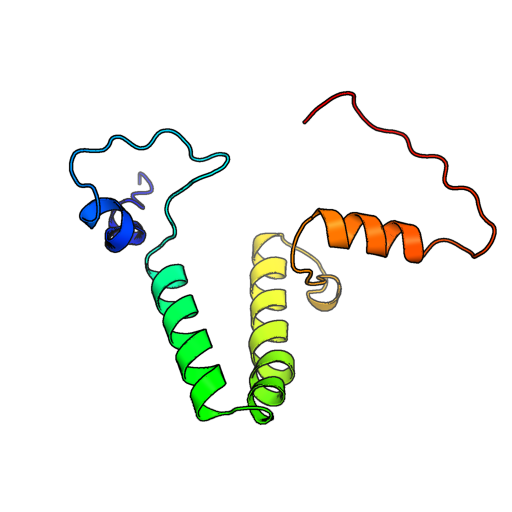
ATOM 830 O O . LEU A 1 106 ? -24.587 4.343 1.761 1.00 93.88 106 LEU A O 1
ATOM 834 N N . THR A 1 107 ? -26.078 3.864 0.150 1.00 92.88 107 THR A N 1
ATOM 835 C CA . THR A 1 107 ? -25.101 3.593 -0.910 1.00 92.88 107 THR A CA 1
ATOM 836 C C . THR A 1 107 ? -25.627 4.104 -2.254 1.00 92.88 107 THR A C 1
ATOM 838 O O . THR A 1 107 ? -26.831 4.335 -2.384 1.00 92.88 107 THR A O 1
ATOM 841 N N . SER A 1 108 ? -24.732 4.330 -3.217 1.00 93.44 108 SER A N 1
ATOM 842 C CA . SER A 1 108 ? -25.072 4.583 -4.622 1.00 93.44 108 SER A CA 1
ATOM 843 C C . SER A 1 108 ? -25.338 3.265 -5.359 1.00 93.44 108 SER A C 1
ATOM 845 O O . SER A 1 108 ? -25.047 2.183 -4.851 1.00 93.44 108 SER A O 1
ATOM 847 N N . ASP A 1 109 ? -25.914 3.344 -6.557 1.00 91.62 109 ASP A N 1
ATOM 848 C CA . ASP A 1 109 ? -26.162 2.181 -7.419 1.00 91.62 109 ASP A CA 1
ATOM 849 C C . ASP A 1 109 ? -24.922 1.728 -8.218 1.00 91.62 109 ASP A C 1
ATOM 851 O O . ASP A 1 109 ? -24.963 0.680 -8.864 1.00 91.62 109 ASP A O 1
ATOM 855 N N . SER A 1 110 ? -23.821 2.489 -8.167 1.00 82.12 110 SER A N 1
ATOM 856 C CA . SER A 1 110 ? -22.555 2.214 -8.858 1.00 82.12 110 SER A CA 1
ATOM 857 C C . SER A 1 110 ? -21.380 3.061 -8.325 1.00 82.12 110 SER A C 1
ATOM 859 O O . SER A 1 110 ? -21.582 3.932 -7.468 1.00 82.12 110 SER A O 1
ATOM 861 N N . GLU A 1 111 ? -20.163 2.748 -8.802 1.00 56.94 111 GLU A N 1
ATOM 862 C CA . GLU A 1 111 ? -18.956 3.600 -8.724 1.00 56.94 111 GLU A CA 1
ATOM 863 C C . GLU A 1 111 ? -19.030 4.761 -9.727 1.00 56.94 111 GLU A C 1
ATOM 865 O O . GLU A 1 111 ? -19.407 4.500 -10.894 1.00 56.94 111 GLU A O 1
#

pLDDT: mean 93.94, std 5.4, range [56.94, 98.56]